Protein AF-A0A3C0GB36-F1 (afdb_monomer_lite)

Secondary structure (DSSP, 8-state):
--------PPPGGGB-TTSSB-GGGHHHHHHHHHHHHHHHTT--HHHHHHTT------

Radius of gyration: 14.27 Å; chains: 1; bounding box: 31×28×36 Å

Foldseek 3Di:
DDDDDDDDDDDPVQDDPVRDGDPVCVVVVVVVRVQVVCVVVVHHPVVCVVVVHDDDDD

pLD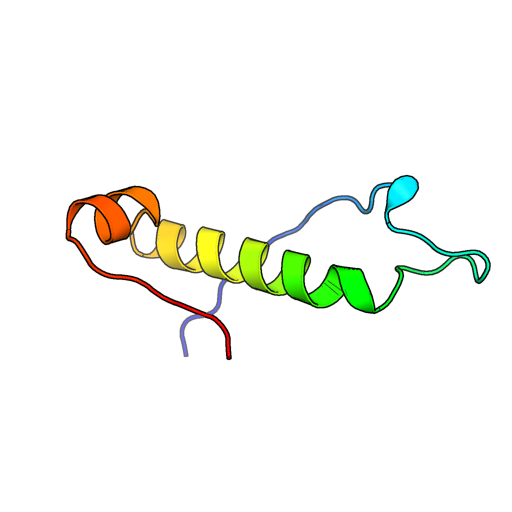DT: mean 94.07, std 5.75, range [66.06, 98.38]

Sequence (58 aa):
MRTNEISFRIRYSETDQMGVVYHGNYAQYLELARVEWLRSLGISYKSMEEGRIMLPVI

Structure (mmCIF, N/CA/C/O backbone):
data_AF-A0A3C0GB36-F1
#
_entry.id   AF-A0A3C0GB36-F1
#
loop_
_atom_site.group_PDB
_atom_site.id
_atom_site.type_symbol
_atom_site.label_atom_id
_atom_site.label_alt_id
_atom_site.label_comp_id
_atom_site.label_asym_id
_atom_site.label_entity_id
_atom_site.label_s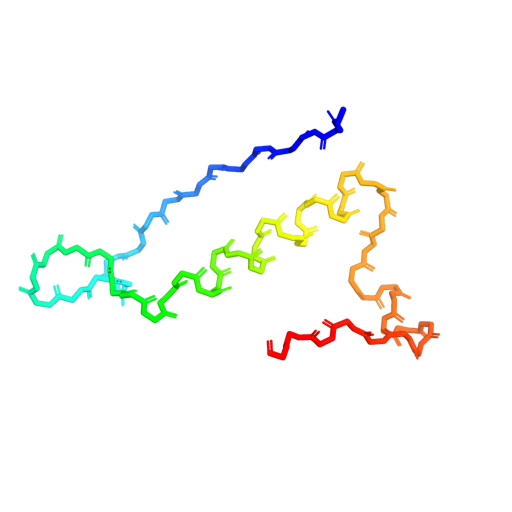eq_id
_atom_site.pdbx_PDB_ins_code
_atom_site.Cartn_x
_atom_site.Cartn_y
_atom_site.Cartn_z
_atom_site.occupancy
_atom_site.B_iso_or_equiv
_atom_site.auth_seq_id
_atom_site.auth_comp_id
_atom_site.auth_asym_id
_atom_site.auth_atom_id
_atom_site.pdbx_PDB_model_num
ATOM 1 N N . MET A 1 1 ? -3.152 17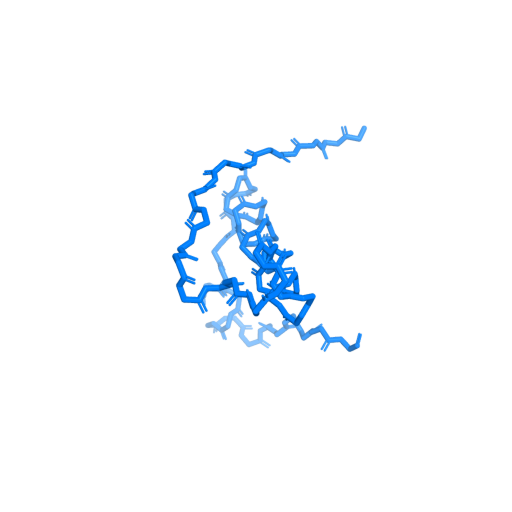.823 7.614 1.00 73.38 1 MET A N 1
ATOM 2 C CA . MET A 1 1 ? -3.526 16.554 6.951 1.00 73.38 1 MET A CA 1
ATOM 3 C C . MET A 1 1 ? -2.665 15.453 7.553 1.00 73.38 1 MET A C 1
ATOM 5 O O . MET A 1 1 ? -1.461 15.650 7.613 1.00 73.38 1 MET A O 1
ATOM 9 N N . ARG A 1 2 ? -3.249 14.373 8.092 1.00 81.12 2 ARG A N 1
ATOM 10 C CA . ARG A 1 2 ? -2.458 13.223 8.573 1.00 81.12 2 ARG A CA 1
ATOM 11 C C . ARG A 1 2 ? -2.093 12.352 7.373 1.00 81.12 2 ARG A C 1
ATOM 13 O O . ARG A 1 2 ? -2.975 12.046 6.578 1.00 81.12 2 ARG A O 1
ATOM 20 N N . THR A 1 3 ? -0.828 11.977 7.255 1.00 89.12 3 THR A N 1
ATOM 21 C CA . THR A 1 3 ? -0.305 11.114 6.190 1.00 89.12 3 THR A CA 1
ATOM 22 C C . THR A 1 3 ? 0.256 9.832 6.795 1.00 89.12 3 THR A C 1
ATOM 24 O O . THR A 1 3 ? 0.662 9.810 7.957 1.00 89.12 3 THR A O 1
ATOM 27 N N . ASN A 1 4 ? 0.242 8.754 6.018 1.00 91.62 4 ASN A N 1
ATOM 28 C CA . ASN A 1 4 ? 0.889 7.494 6.357 1.00 91.62 4 ASN A CA 1
ATOM 29 C C . ASN A 1 4 ? 1.655 7.009 5.122 1.00 91.62 4 ASN A C 1
ATOM 31 O O . ASN A 1 4 ? 1.225 7.270 3.998 1.00 91.62 4 ASN A O 1
ATOM 35 N N . GLU A 1 5 ? 2.793 6.362 5.340 1.00 94.81 5 GLU A N 1
ATOM 36 C CA . GLU A 1 5 ? 3.664 5.865 4.280 1.00 94.81 5 GLU A CA 1
ATOM 37 C C . GLU A 1 5 ? 3.942 4.387 4.521 1.00 94.81 5 GLU A C 1
ATOM 39 O O . GLU A 1 5 ? 4.216 3.972 5.649 1.00 94.81 5 GLU A O 1
ATOM 44 N N . ILE A 1 6 ? 3.882 3.606 3.445 1.00 96.19 6 ILE A N 1
ATOM 45 C CA . ILE A 1 6 ? 4.227 2.191 3.459 1.00 96.19 6 ILE A CA 1
ATOM 46 C C . ILE A 1 6 ? 5.245 1.900 2.364 1.00 96.19 6 ILE A C 1
ATOM 48 O O . ILE A 1 6 ? 5.215 2.489 1.286 1.00 96.19 6 ILE A O 1
ATOM 52 N N . SER A 1 7 ? 6.134 0.955 2.640 1.00 97.00 7 SER A N 1
ATOM 53 C CA . SER A 1 7 ? 7.107 0.447 1.680 1.00 97.00 7 SER A CA 1
ATOM 54 C C . SER A 1 7 ? 6.935 -1.057 1.544 1.00 97.00 7 SER A C 1
ATOM 56 O O . SER A 1 7 ? 6.854 -1.777 2.538 1.00 97.00 7 SER A O 1
ATOM 58 N N . PHE A 1 8 ? 6.889 -1.543 0.309 1.00 96.62 8 PHE A N 1
ATOM 59 C CA . PHE A 1 8 ? 6.816 -2.967 0.009 1.00 96.62 8 PHE A CA 1
ATOM 60 C C . PHE A 1 8 ? 7.612 -3.277 -1.254 1.00 96.62 8 PHE A C 1
ATOM 62 O O . PHE A 1 8 ? 7.880 -2.411 -2.087 1.00 96.62 8 PHE A O 1
ATOM 69 N N . ARG A 1 9 ? 8.021 -4.537 -1.381 1.00 97.56 9 ARG A N 1
ATOM 70 C CA . ARG A 1 9 ? 8.771 -5.013 -2.539 1.00 97.56 9 ARG A CA 1
ATOM 71 C C . ARG A 1 9 ? 7.811 -5.479 -3.625 1.00 97.56 9 ARG A C 1
ATOM 73 O O . ARG A 1 9 ? 6.958 -6.321 -3.358 1.00 97.56 9 ARG A O 1
ATOM 80 N N . ILE A 1 10 ? 8.030 -5.001 -4.847 1.00 97.62 10 ILE A N 1
ATOM 81 C CA . ILE A 1 10 ? 7.350 -5.512 -6.038 1.00 97.62 10 ILE A CA 1
ATOM 82 C C . ILE A 1 10 ? 7.783 -6.956 -6.292 1.00 97.62 10 ILE A C 1
ATOM 84 O O . ILE A 1 10 ? 8.980 -7.271 -6.325 1.00 97.62 10 ILE A O 1
ATOM 88 N N . ARG A 1 11 ? 6.807 -7.845 -6.461 1.00 97.69 11 ARG A N 1
ATOM 89 C CA . ARG A 1 11 ? 7.031 -9.240 -6.837 1.00 97.69 11 ARG A CA 1
ATOM 90 C C . ARG A 1 11 ? 7.186 -9.336 -8.348 1.00 97.69 11 ARG A C 1
ATOM 92 O O . ARG A 1 11 ? 6.516 -8.639 -9.099 1.00 97.69 11 ARG A O 1
ATOM 99 N N . TYR A 1 12 ? 8.022 -10.264 -8.806 1.00 97.75 12 TYR A N 1
ATOM 100 C CA . TYR A 1 12 ? 8.221 -10.489 -10.241 1.00 97.75 12 TYR A CA 1
ATOM 101 C C . TYR A 1 12 ? 6.901 -10.803 -10.973 1.00 97.75 12 TYR A C 1
ATOM 103 O O . TYR A 1 12 ? 6.671 -10.318 -12.074 1.00 97.75 12 TYR A O 1
ATOM 111 N N . SER A 1 13 ? 5.987 -11.523 -10.315 1.00 97.69 13 SER A N 1
ATOM 112 C CA . SER A 1 13 ? 4.648 -11.843 -10.828 1.00 97.69 13 SER A CA 1
ATOM 113 C C . SER A 1 13 ? 3.738 -10.631 -11.060 1.00 97.69 13 SER A C 1
ATOM 115 O O . SER A 1 13 ? 2.691 -10.773 -11.676 1.00 97.69 13 SER A O 1
ATOM 117 N N . GLU A 1 14 ? 4.089 -9.460 -10.528 1.00 98.25 14 GLU A N 1
ATOM 118 C CA . GLU A 1 14 ? 3.311 -8.222 -10.667 1.00 98.25 14 GLU A CA 1
ATOM 119 C C . GLU A 1 14 ? 3.793 -7.355 -11.835 1.00 98.25 14 GLU A C 1
ATOM 121 O O . GLU A 1 14 ? 3.239 -6.278 -12.082 1.00 98.25 14 GLU A O 1
ATOM 126 N N . THR A 1 15 ? 4.835 -7.810 -12.533 1.00 98.31 15 THR A N 1
ATOM 127 C CA . THR A 1 15 ? 5.390 -7.145 -13.710 1.00 98.31 15 THR A CA 1
ATOM 128 C C . THR A 1 15 ? 4.825 -7.735 -14.997 1.00 98.31 15 THR A C 1
ATOM 130 O O . THR A 1 15 ? 4.433 -8.902 -15.028 1.00 98.31 15 THR A O 1
ATOM 133 N N . ASP A 1 16 ? 4.765 -6.928 -16.055 1.00 98.06 16 ASP A N 1
ATOM 134 C CA . ASP A 1 16 ? 4.371 -7.375 -17.393 1.00 98.06 16 ASP A CA 1
ATOM 135 C C . ASP A 1 16 ? 5.571 -7.462 -18.355 1.00 98.06 16 ASP A C 1
ATOM 137 O O . ASP A 1 16 ? 6.729 -7.253 -17.984 1.00 98.06 16 ASP A O 1
ATOM 141 N N . GLN A 1 17 ? 5.301 -7.793 -19.622 1.00 97.62 17 GLN A N 1
ATOM 142 C CA . GLN A 1 17 ? 6.336 -7.947 -20.651 1.00 97.62 17 GLN A CA 1
ATOM 143 C C . GLN A 1 17 ? 7.092 -6.647 -20.974 1.00 97.62 17 GLN A C 1
ATOM 145 O O . GLN A 1 17 ? 8.132 -6.708 -21.627 1.00 97.62 17 GLN A O 1
ATOM 150 N N . MET A 1 18 ? 6.612 -5.487 -20.517 1.00 97.94 18 MET A N 1
ATOM 151 C CA . MET A 1 18 ? 7.307 -4.206 -20.660 1.00 97.94 18 MET A CA 1
ATOM 152 C C . MET A 1 18 ? 8.343 -3.983 -19.545 1.00 97.94 18 MET A C 1
ATOM 154 O O . MET A 1 18 ? 9.067 -2.989 -19.578 1.00 97.94 18 MET A O 1
ATOM 158 N N . GLY A 1 19 ? 8.441 -4.893 -18.566 1.00 97.00 19 GLY A N 1
ATOM 159 C CA . GLY A 1 19 ? 9.411 -4.815 -17.470 1.00 97.00 19 GLY A CA 1
ATOM 160 C C . GLY A 1 19 ? 9.033 -3.810 -16.379 1.00 97.00 19 GLY A C 1
ATOM 161 O O . GLY A 1 19 ? 9.884 -3.413 -15.584 1.00 97.00 19 GLY A O 1
ATOM 162 N N . VAL A 1 20 ? 7.766 -3.397 -16.335 1.00 98.00 20 VAL A N 1
ATOM 163 C CA . VAL A 1 20 ? 7.210 -2.484 -15.330 1.00 98.00 20 VAL A CA 1
ATOM 164 C C . VAL A 1 20 ? 6.085 -3.167 -14.563 1.00 98.00 20 VAL A C 1
ATOM 166 O O . VAL A 1 20 ? 5.640 -4.254 -14.925 1.00 98.00 20 VAL A O 1
ATOM 169 N N . VAL A 1 21 ? 5.619 -2.537 -13.485 1.00 98.25 21 VAL A N 1
ATOM 170 C CA . VAL A 1 21 ? 4.419 -2.999 -12.782 1.00 98.25 21 VAL A CA 1
ATOM 171 C C . VAL A 1 21 ? 3.221 -2.909 -13.721 1.00 98.25 21 VAL A C 1
ATOM 173 O O . VAL A 1 21 ? 2.918 -1.834 -14.241 1.00 98.25 21 VAL A O 1
ATOM 176 N N . TYR A 1 22 ? 2.494 -4.015 -13.860 1.00 98.38 22 TYR A N 1
ATOM 177 C CA . TYR A 1 22 ? 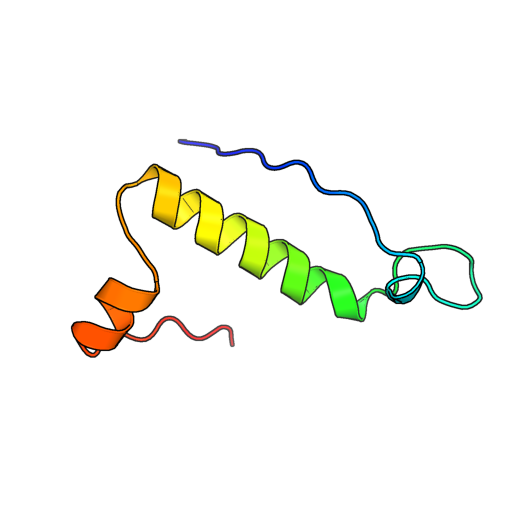1.242 -4.023 -14.600 1.00 98.38 22 TYR A CA 1
ATOM 178 C C . TYR A 1 22 ? 0.221 -3.085 -13.940 1.00 98.38 22 TYR A C 1
ATOM 180 O O . TYR A 1 22 ? -0.068 -3.201 -12.746 1.00 98.38 22 TYR A O 1
ATOM 188 N N . HIS A 1 23 ? -0.361 -2.169 -14.717 1.00 97.31 23 HIS A N 1
ATOM 189 C CA . HIS A 1 23 ? -1.250 -1.114 -14.212 1.00 97.31 23 HIS A CA 1
ATOM 190 C C . HIS A 1 23 ? -2.436 -1.639 -13.376 1.00 97.31 23 HIS A C 1
ATOM 192 O O . HIS A 1 23 ? -2.860 -0.976 -12.431 1.00 97.31 23 HIS A O 1
ATOM 198 N N . GLY A 1 24 ? -2.934 -2.848 -13.660 1.00 96.94 24 GLY A N 1
ATOM 199 C CA . GLY A 1 24 ? -4.020 -3.469 -12.892 1.00 96.94 24 GLY A CA 1
ATOM 200 C C . GLY A 1 24 ? -3.678 -3.751 -11.422 1.00 96.94 24 GLY A C 1
ATOM 201 O O . GLY A 1 24 ? -4.579 -3.815 -10.589 1.00 96.94 24 GLY A O 1
ATOM 202 N N . ASN A 1 25 ? -2.392 -3.849 -11.071 1.00 97.62 25 ASN A N 1
ATOM 203 C CA . ASN A 1 25 ? -1.960 -4.123 -9.696 1.00 97.62 25 ASN A CA 1
ATOM 204 C C . ASN A 1 25 ? -2.021 -2.882 -8.789 1.00 97.62 25 ASN A C 1
ATOM 206 O O . ASN A 1 25 ? -2.040 -3.009 -7.566 1.00 97.62 25 ASN A O 1
ATOM 210 N N . TYR A 1 26 ? -2.121 -1.672 -9.350 1.00 96.75 26 TYR A N 1
ATOM 211 C CA . TYR A 1 26 ? -2.131 -0.444 -8.547 1.00 96.75 26 TYR A CA 1
ATOM 212 C C . TYR A 1 26 ? -3.344 -0.348 -7.612 1.00 96.75 26 TYR A C 1
ATOM 214 O O . TYR A 1 26 ? -3.214 0.172 -6.506 1.00 96.75 26 TYR A O 1
ATOM 222 N N . ALA A 1 27 ? -4.499 -0.907 -7.991 1.00 96.12 27 ALA A N 1
ATOM 223 C CA . ALA A 1 27 ? -5.663 -0.970 -7.103 1.00 96.12 27 ALA A CA 1
ATOM 224 C C . ALA A 1 27 ? -5.369 -1.777 -5.824 1.00 96.12 27 ALA A C 1
ATOM 22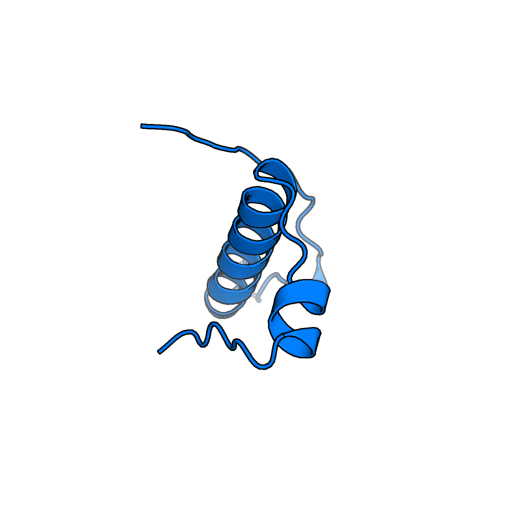6 O O . ALA A 1 27 ? -5.777 -1.383 -4.731 1.00 96.12 27 ALA A O 1
ATOM 227 N N . GLN A 1 28 ? -4.597 -2.861 -5.939 1.00 95.75 28 GLN A N 1
ATOM 228 C CA . GLN A 1 28 ? -4.179 -3.669 -4.791 1.00 95.75 28 GLN A CA 1
ATOM 229 C C . GLN A 1 28 ? -3.200 -2.907 -3.891 1.00 95.75 28 GLN A C 1
ATOM 231 O O . GLN A 1 28 ? -3.250 -3.041 -2.671 1.00 95.75 28 GLN A O 1
ATOM 236 N N . TYR A 1 29 ? -2.334 -2.069 -4.465 1.00 97.00 29 TYR A N 1
ATOM 237 C CA . TYR A 1 29 ? -1.398 -1.248 -3.690 1.00 97.00 29 TYR A CA 1
ATOM 238 C C . TYR A 1 29 ? -2.111 -0.130 -2.925 1.00 97.00 29 TYR A C 1
ATOM 240 O O . TYR A 1 29 ? -1.751 0.171 -1.787 1.00 97.00 29 TYR A O 1
ATOM 248 N N . LEU A 1 30 ? -3.154 0.453 -3.521 1.00 95.12 30 LEU A N 1
ATOM 249 C CA . LEU A 1 30 ? -4.015 1.421 -2.845 1.00 95.12 30 LEU A CA 1
ATOM 250 C C . LEU A 1 30 ? -4.799 0.775 -1.695 1.00 95.12 30 LEU A C 1
ATOM 252 O O . LEU A 1 30 ? -4.908 1.379 -0.630 1.00 95.12 30 LEU A O 1
ATOM 256 N N . GLU A 1 31 ? -5.301 -0.451 -1.875 1.00 95.25 31 GLU A N 1
ATOM 257 C CA . GLU A 1 31 ? -5.926 -1.218 -0.788 1.00 95.25 31 GLU A CA 1
ATOM 258 C C . GLU A 1 31 ? -4.927 -1.503 0.341 1.00 95.25 31 GLU A C 1
ATOM 260 O O . GLU A 1 31 ? -5.223 -1.245 1.505 1.00 95.25 31 GLU A O 1
ATOM 265 N N . LEU A 1 32 ? -3.710 -1.950 0.011 1.00 95.44 32 LEU A N 1
ATOM 266 C CA . LEU A 1 32 ? -2.647 -2.173 0.994 1.00 95.44 32 LEU A CA 1
ATOM 267 C C . LEU A 1 32 ? -2.382 -0.907 1.829 1.00 95.44 32 LEU A C 1
ATOM 269 O O . LEU A 1 32 ? -2.369 -0.966 3.059 1.00 95.44 32 LEU A O 1
ATOM 273 N N . ALA A 1 33 ? -2.232 0.247 1.170 1.00 95.12 33 ALA A N 1
ATOM 274 C CA . ALA A 1 33 ? -2.031 1.531 1.839 1.00 95.12 33 ALA A CA 1
ATOM 275 C C . ALA A 1 33 ? -3.234 1.938 2.702 1.00 95.12 33 ALA A C 1
ATOM 277 O O . ALA A 1 33 ? -3.058 2.433 3.814 1.00 95.12 33 ALA A O 1
ATOM 278 N N . ARG A 1 34 ? -4.462 1.705 2.226 1.00 93.88 34 ARG A N 1
ATOM 279 C CA . ARG A 1 34 ? -5.690 1.996 2.973 1.00 93.88 34 ARG A CA 1
ATOM 280 C C . ARG A 1 34 ? -5.810 1.144 4.232 1.00 93.88 34 ARG A C 1
ATOM 282 O O . ARG A 1 34 ? -6.157 1.678 5.284 1.00 93.88 34 ARG A O 1
ATOM 289 N N . VAL A 1 35 ? -5.520 -0.152 4.147 1.00 94.19 35 VAL A N 1
ATOM 290 C CA . VAL A 1 35 ? -5.566 -1.060 5.300 1.00 94.19 35 VAL A CA 1
ATOM 291 C C . VAL A 1 35 ? -4.530 -0.659 6.348 1.00 94.19 35 VAL A C 1
ATOM 293 O O . VAL A 1 35 ? -4.864 -0.577 7.529 1.00 94.19 35 VAL A O 1
ATOM 296 N N . GLU A 1 36 ? -3.302 -0.337 5.938 1.00 95.19 36 GLU A N 1
ATOM 297 C CA . GLU A 1 36 ? -2.267 0.125 6.872 1.00 95.19 36 GLU A CA 1
ATOM 298 C C . GLU A 1 36 ? -2.580 1.509 7.456 1.00 95.19 36 GLU A C 1
ATOM 300 O O . GLU A 1 36 ? -2.362 1.757 8.645 1.00 95.19 36 GLU A O 1
ATOM 305 N N . TRP A 1 37 ? -3.212 2.389 6.678 1.00 94.56 37 TRP A N 1
ATOM 306 C CA . TRP A 1 37 ? -3.723 3.653 7.193 1.00 94.56 37 TRP A CA 1
ATOM 307 C C . TRP A 1 37 ? -4.811 3.447 8.255 1.00 94.56 37 TRP A C 1
ATOM 309 O O . TRP A 1 37 ? -4.710 4.027 9.338 1.00 94.56 37 TRP A O 1
ATOM 319 N N . LEU A 1 38 ? -5.801 2.579 8.014 1.00 94.19 38 LEU A N 1
ATOM 320 C CA . LEU A 1 38 ? -6.815 2.219 9.015 1.00 94.19 38 LEU A CA 1
ATOM 321 C C . LEU A 1 38 ? -6.172 1.626 10.274 1.00 94.19 38 LEU A C 1
ATOM 323 O O . LEU A 1 38 ? -6.507 2.026 11.392 1.00 94.19 38 LEU A O 1
ATOM 327 N N . ARG A 1 39 ? -5.179 0.749 10.098 1.00 93.69 39 ARG A N 1
ATOM 328 C CA . ARG A 1 39 ? -4.419 0.156 11.201 1.00 93.69 39 ARG A CA 1
ATOM 329 C C . ARG A 1 39 ? -3.705 1.216 12.036 1.00 93.69 39 ARG A C 1
ATOM 331 O O . ARG A 1 39 ? -3.737 1.137 13.262 1.00 93.69 39 ARG A O 1
ATOM 338 N N . SER A 1 40 ? -3.128 2.239 11.401 1.00 93.69 40 SER A N 1
ATOM 339 C CA . SER A 1 40 ? -2.492 3.371 12.093 1.00 93.69 40 SER A CA 1
ATOM 340 C C . SER A 1 40 ? -3.472 4.193 12.947 1.00 93.69 40 SER A C 1
ATOM 342 O O . SER A 1 40 ? -3.059 4.858 13.896 1.00 93.69 40 SER A O 1
ATOM 344 N N . LEU A 1 41 ? -4.774 4.116 12.647 1.00 93.06 41 LEU A N 1
ATOM 345 C CA . LEU A 1 41 ? -5.859 4.720 13.427 1.00 93.06 41 LEU A CA 1
ATOM 346 C C . LEU A 1 41 ? -6.405 3.785 14.521 1.00 93.06 41 LEU A C 1
ATOM 348 O O . LEU A 1 41 ? -7.354 4.150 15.211 1.00 93.06 41 LEU A O 1
ATOM 352 N N . GLY A 1 42 ? -5.828 2.590 14.687 1.00 94.62 42 GLY A N 1
ATOM 353 C CA . GLY A 1 42 ? -6.309 1.567 15.618 1.00 94.62 42 GLY A CA 1
ATOM 354 C C . GLY A 1 42 ? -7.539 0.803 15.118 1.00 94.62 42 GLY A C 1
ATOM 355 O O . GLY A 1 42 ? -8.173 0.096 15.896 1.00 94.62 42 GLY A O 1
ATOM 356 N N . ILE A 1 43 ? -7.884 0.932 13.834 1.00 94.38 43 ILE A N 1
ATOM 357 C CA . ILE A 1 43 ? -9.039 0.273 13.221 1.00 94.38 43 ILE A CA 1
ATOM 358 C C . ILE A 1 43 ? -8.545 -0.925 12.413 1.00 94.38 43 ILE A C 1
ATOM 360 O O . ILE A 1 43 ? -7.692 -0.790 11.539 1.00 94.38 43 ILE A O 1
ATOM 364 N N . SER A 1 44 ? -9.101 -2.109 12.670 1.00 94.50 44 SER A N 1
ATOM 365 C CA . SER A 1 44 ? -8.868 -3.271 11.809 1.00 94.50 44 SER A CA 1
ATOM 366 C C . SER A 1 44 ? -10.020 -3.441 10.822 1.00 94.50 44 SER A C 1
ATOM 368 O O . SER A 1 44 ? -11.186 -3.267 11.184 1.00 94.50 44 SER A O 1
ATOM 370 N N . TYR A 1 45 ? -9.711 -3.832 9.587 1.00 91.62 45 TYR A N 1
ATOM 371 C CA . TYR A 1 45 ? -10.744 -4.105 8.585 1.00 91.62 45 TYR A CA 1
ATOM 372 C C . TYR A 1 45 ? -11.708 -5.205 9.067 1.00 91.62 45 TYR A C 1
ATOM 374 O O . TYR A 1 45 ? -12.922 -5.039 9.023 1.00 91.62 45 TYR A O 1
ATOM 382 N N . LYS A 1 46 ? -11.167 -6.265 9.686 1.00 93.06 46 LYS A N 1
ATOM 383 C CA . LYS A 1 46 ? -11.939 -7.362 10.293 1.00 93.06 46 LYS A CA 1
ATOM 384 C C . LYS A 1 46 ? -12.954 -6.876 11.332 1.00 93.06 46 LYS A C 1
ATOM 386 O O . LYS A 1 46 ? -14.098 -7.310 11.316 1.00 93.06 46 LYS A O 1
ATOM 391 N N . SER A 1 47 ? -12.563 -5.950 12.213 1.00 94.94 47 SER A N 1
ATOM 392 C CA . SER A 1 47 ? -13.494 -5.396 13.210 1.00 94.94 47 SER A CA 1
ATOM 393 C C . SER A 1 47 ? -14.629 -4.585 12.580 1.00 94.94 47 SER A C 1
ATOM 395 O O . SER A 1 47 ? -15.723 -4.539 13.137 1.00 94.94 47 SER A O 1
ATOM 397 N N . MET A 1 48 ? -14.399 -3.963 11.418 1.00 94.81 48 MET A N 1
ATOM 398 C CA . MET A 1 48 ? -15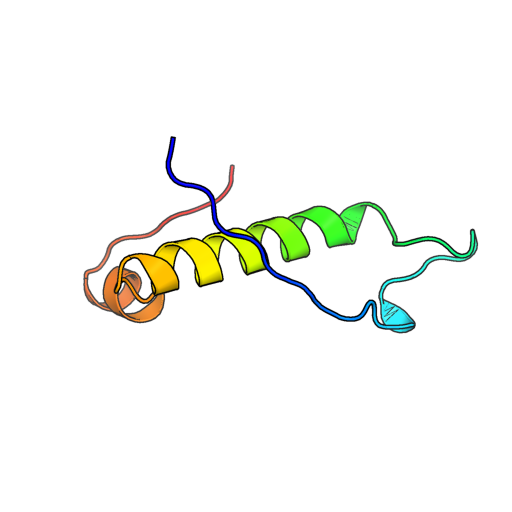.467 -3.281 10.680 1.00 94.81 48 MET A CA 1
ATOM 399 C C . MET A 1 48 ? -16.470 -4.297 10.126 1.00 94.81 48 MET A C 1
ATOM 401 O O . MET A 1 48 ? -17.673 -4.134 10.328 1.00 94.81 48 MET A O 1
ATOM 405 N N . GLU A 1 49 ? -15.979 -5.376 9.511 1.00 94.75 49 GLU A N 1
ATOM 406 C CA . GLU A 1 49 ? -16.816 -6.457 8.976 1.00 94.75 49 GLU A CA 1
ATOM 407 C C . GLU A 1 49 ? -17.638 -7.150 10.074 1.00 94.75 49 GLU A C 1
ATOM 409 O O . GLU A 1 49 ? -18.843 -7.345 9.913 1.00 94.75 49 GLU A O 1
ATOM 414 N N . GLU A 1 50 ? -17.025 -7.453 11.225 1.00 96.38 50 GLU A N 1
ATOM 415 C CA . GLU A 1 50 ? -17.714 -7.991 12.412 1.00 96.38 50 GLU A CA 1
ATOM 416 C C . GLU A 1 50 ? -18.810 -7.035 12.917 1.00 96.38 50 GLU A C 1
ATOM 418 O O . GLU A 1 50 ? -19.879 -7.470 13.349 1.00 96.38 50 GLU A O 1
ATOM 423 N N . GLY A 1 51 ? -18.578 -5.725 12.790 1.00 96.44 51 GLY A N 1
ATOM 424 C CA . GLY A 1 51 ? -19.544 -4.660 13.059 1.00 96.44 51 GLY A CA 1
ATOM 425 C C . GLY A 1 51 ? -20.601 -4.454 11.967 1.00 96.44 51 GLY A C 1
ATOM 426 O O . GLY A 1 51 ? -21.409 -3.535 12.085 1.00 96.44 51 GLY A O 1
ATOM 427 N N . ARG A 1 52 ? -20.619 -5.290 10.917 1.00 95.50 52 ARG A N 1
ATOM 428 C CA . ARG A 1 52 ? -21.491 -5.181 9.729 1.00 95.50 52 ARG A CA 1
ATOM 429 C C . ARG A 1 52 ? -21.298 -3.887 8.932 1.00 95.50 52 ARG A C 1
ATOM 431 O O . ARG A 1 52 ? -22.223 -3.417 8.270 1.00 95.50 52 ARG A O 1
ATOM 438 N N . ILE A 1 53 ? -20.097 -3.317 8.982 1.00 94.94 53 ILE A N 1
ATOM 439 C CA . ILE A 1 53 ? -19.696 -2.145 8.203 1.00 94.94 53 ILE A CA 1
ATOM 440 C C . ILE A 1 53 ? -18.804 -2.621 7.057 1.00 94.94 53 ILE A C 1
ATOM 442 O O . ILE A 1 53 ? -17.780 -3.259 7.283 1.00 94.94 53 ILE A O 1
ATOM 446 N N . MET A 1 54 ? -19.180 -2.278 5.825 1.00 91.50 54 MET A N 1
ATOM 447 C CA . MET A 1 54 ? -18.397 -2.563 4.620 1.00 91.50 54 MET A CA 1
ATOM 448 C C . MET A 1 54 ? -17.823 -1.270 4.042 1.00 91.50 54 MET A C 1
ATOM 450 O O . MET A 1 54 ? -18.474 -0.226 4.089 1.00 91.50 54 MET A O 1
ATOM 454 N N . LEU A 1 55 ? -16.626 -1.351 3.459 1.00 90.81 55 LEU A N 1
ATOM 455 C CA . LEU A 1 55 ? -15.966 -0.232 2.784 1.00 90.81 55 LEU A CA 1
ATOM 456 C C . LEU A 1 55 ? -15.595 -0.632 1.344 1.00 90.81 55 LEU A C 1
ATOM 458 O O . LEU A 1 55 ? -14.428 -0.932 1.080 1.00 90.81 55 LEU A O 1
ATOM 462 N N . PRO A 1 56 ? -16.578 -0.705 0.425 1.00 89.69 56 PRO A N 1
ATOM 463 C CA . PRO A 1 56 ? -16.325 -1.077 -0.962 1.00 89.69 56 PRO A CA 1
ATOM 464 C C . PRO A 1 56 ? -15.592 0.037 -1.720 1.00 89.69 56 PRO A C 1
ATOM 466 O O . PRO A 1 56 ? -15.785 1.224 -1.454 1.00 89.69 56 PRO A O 1
ATOM 469 N N . VAL A 1 57 ? -14.787 -0.358 -2.706 1.00 81.31 57 VAL A N 1
ATOM 470 C CA . VAL A 1 57 ? -14.268 0.543 -3.746 1.00 81.31 57 VAL A CA 1
ATOM 471 C C . VAL A 1 57 ? -15.214 0.464 -4.939 1.00 81.31 57 VAL A C 1
ATOM 473 O O . VAL A 1 57 ? -15.535 -0.643 -5.370 1.00 81.31 57 VAL A O 1
ATOM 476 N N . ILE A 1 58 ? -15.669 1.617 -5.433 1.00 66.06 58 ILE A N 1
ATOM 477 C CA . ILE A 1 58 ? -16.533 1.762 -6.616 1.00 66.06 58 ILE A CA 1
ATOM 478 C C . ILE A 1 58 ? -15.710 2.390 -7.737 1.00 66.06 58 ILE A C 1
ATOM 480 O O . ILE A 1 58 ? -14.910 3.298 -7.409 1.00 66.06 58 ILE A O 1
#